Protein AF-A0A1V5LLJ1-F1 (afdb_monomer_lite)

Foldseek 3Di:
DLVPAAEQDDPVDPPDGDAEQSHPVHDDDVSRVVRVVVNVVVNVVVD

Structure (mmCIF, N/CA/C/O backbone):
data_AF-A0A1V5LLJ1-F1
#
_entry.id   AF-A0A1V5LLJ1-F1
#
loop_
_atom_site.group_PDB
_atom_site.id
_atom_site.type_symbol
_atom_site.label_atom_id
_atom_site.label_alt_id
_atom_site.label_comp_id
_atom_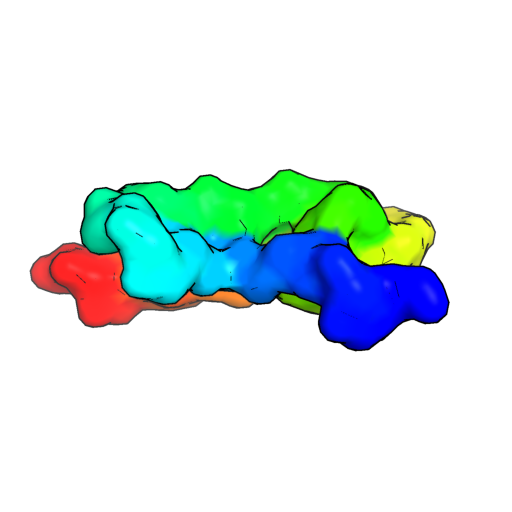site.label_asym_id
_atom_site.label_entity_id
_atom_site.label_seq_id
_atom_site.pdbx_PDB_ins_code
_atom_site.Cartn_x
_atom_site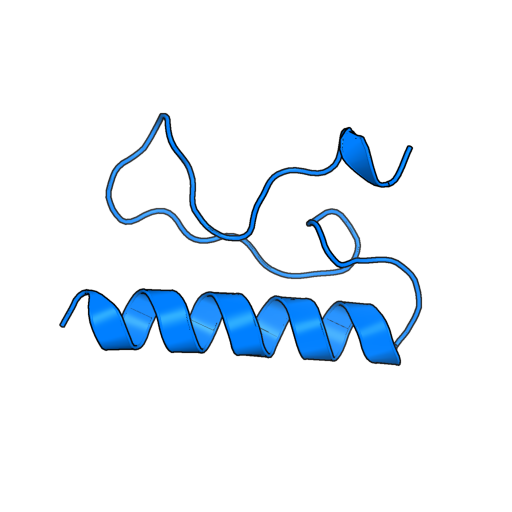.Cartn_y
_atom_site.Cartn_z
_atom_site.occupancy
_atom_site.B_iso_or_equiv
_atom_site.auth_seq_id
_atom_site.auth_comp_id
_atom_site.auth_asym_id
_atom_site.auth_atom_id
_atom_site.pdbx_PDB_model_num
ATOM 1 N N . MET A 1 1 ? -2.242 9.035 -16.502 1.00 64.62 1 MET A N 1
ATOM 2 C CA . MET A 1 1 ? -2.666 7.771 -15.846 1.00 64.62 1 MET A CA 1
ATOM 3 C C . MET A 1 1 ? -2.043 7.593 -14.456 1.00 64.62 1 MET A C 1
ATOM 5 O O . MET A 1 1 ? -2.757 7.176 -13.559 1.00 64.62 1 MET A O 1
ATOM 9 N N . ALA A 1 2 ? -0.776 7.981 -14.232 1.00 69.38 2 ALA A N 1
ATOM 10 C CA . ALA A 1 2 ? -0.098 7.860 -12.930 1.00 69.38 2 ALA A CA 1
ATOM 11 C C . ALA A 1 2 ? -0.778 8.595 -11.751 1.00 69.38 2 ALA A C 1
ATOM 13 O O . ALA A 1 2 ? -0.786 8.064 -10.647 1.00 69.38 2 ALA A O 1
ATOM 14 N N . PHE A 1 3 ? -1.389 9.763 -11.990 1.00 71.81 3 PHE A N 1
ATOM 15 C CA . PHE A 1 3 ? -2.100 10.556 -10.969 1.00 71.81 3 PHE A CA 1
ATOM 16 C C . PHE A 1 3 ? -3.557 10.129 -10.726 1.00 71.81 3 PHE A C 1
ATOM 18 O O . PHE A 1 3 ? -4.221 10.680 -9.858 1.00 71.81 3 PHE A O 1
ATOM 25 N N . ARG A 1 4 ? -4.072 9.164 -11.504 1.00 84.44 4 ARG A N 1
ATOM 26 C CA . ARG A 1 4 ? -5.398 8.559 -11.276 1.00 84.44 4 ARG A CA 1
ATOM 27 C C . ARG A 1 4 ? -5.321 7.222 -10.539 1.00 84.44 4 ARG A C 1
ATOM 29 O O . ARG A 1 4 ? -6.355 6.625 -10.267 1.00 84.44 4 ARG A O 1
ATOM 36 N N . ARG A 1 5 ? -4.111 6.737 -10.249 1.00 91.44 5 ARG A N 1
ATOM 37 C CA . ARG A 1 5 ? -3.922 5.528 -9.451 1.00 91.44 5 ARG A CA 1
ATOM 38 C C . ARG A 1 5 ? -4.295 5.812 -7.992 1.00 91.44 5 ARG A C 1
ATOM 40 O O . ARG A 1 5 ? -3.972 6.899 -7.509 1.00 91.44 5 ARG A O 1
ATOM 47 N N . PRO A 1 6 ? -4.942 4.869 -7.291 1.00 94.12 6 PRO A N 1
ATOM 48 C CA . PRO A 1 6 ? -5.195 4.997 -5.862 1.00 94.12 6 PRO A CA 1
ATOM 49 C C . PRO A 1 6 ? -3.899 5.234 -5.076 1.00 94.12 6 PRO A C 1
ATOM 51 O O . PRO A 1 6 ? -2.855 4.678 -5.418 1.00 94.12 6 PRO A O 1
ATOM 54 N N . ALA A 1 7 ? -3.968 6.056 -4.028 1.00 95.50 7 ALA A N 1
ATOM 55 C CA . ALA A 1 7 ? -2.859 6.247 -3.093 1.00 95.50 7 ALA A CA 1
ATOM 56 C C . ALA A 1 7 ? -2.681 5.015 -2.189 1.00 95.50 7 ALA A C 1
ATOM 58 O O . ALA A 1 7 ? -3.611 4.225 -2.027 1.00 95.50 7 ALA A O 1
ATOM 59 N N . ASN A 1 8 ? -1.517 4.889 -1.545 1.00 96.81 8 ASN A N 1
ATOM 60 C CA . ASN A 1 8 ? -1.223 3.778 -0.636 1.00 96.81 8 ASN A CA 1
ATOM 61 C C . ASN A 1 8 ? -2.118 3.709 0.615 1.00 96.81 8 ASN A C 1
ATOM 63 O O . ASN A 1 8 ? -2.168 2.664 1.255 1.00 96.81 8 ASN A O 1
ATOM 67 N N . ARG A 1 9 ? -2.852 4.779 0.945 1.00 97.00 9 ARG A N 1
ATOM 68 C CA . ARG A 1 9 ? -3.848 4.818 2.025 1.00 97.00 9 ARG A CA 1
ATOM 69 C C . ARG A 1 9 ? -5.201 5.252 1.480 1.00 97.00 9 ARG A C 1
ATOM 71 O O . ARG A 1 9 ? -5.308 6.292 0.822 1.00 97.00 9 ARG A O 1
ATOM 78 N N . SER A 1 10 ? -6.240 4.476 1.778 1.00 95.81 10 SER A N 1
ATOM 79 C CA . SER A 1 10 ? -7.610 4.848 1.440 1.00 95.81 10 SER A CA 1
ATOM 80 C C . SER A 1 10 ? -8.068 6.021 2.301 1.00 95.81 10 SER A C 1
ATOM 82 O O . SER A 1 10 ? -7.952 5.999 3.524 1.00 95.81 10 SER A O 1
ATOM 84 N N . ARG A 1 11 ? -8.632 7.048 1.659 1.00 93.56 11 ARG A N 1
ATOM 85 C CA . ARG A 1 11 ? -9.314 8.146 2.365 1.00 93.56 11 ARG A CA 1
ATOM 86 C C . ARG A 1 11 ? -10.753 7.795 2.746 1.00 93.56 11 ARG A C 1
ATOM 88 O O . ARG A 1 11 ? -11.316 8.448 3.611 1.00 93.56 11 ARG A O 1
ATOM 95 N N . ALA A 1 12 ? -11.345 6.803 2.078 1.00 96.69 12 ALA A N 1
ATOM 96 C CA . ALA A 1 12 ? -12.743 6.420 2.265 1.00 96.69 12 ALA A CA 1
ATOM 97 C C . ALA A 1 12 ? -12.924 5.303 3.302 1.00 96.69 12 ALA A C 1
ATOM 99 O O . ALA A 1 12 ? -13.977 5.211 3.921 1.00 96.69 12 ALA A O 1
ATOM 100 N N . VAL A 1 13 ? -11.911 4.451 3.481 1.00 97.12 13 VAL A N 1
ATOM 101 C CA . VAL A 1 13 ? -11.967 3.293 4.382 1.00 97.12 13 VAL A CA 1
ATOM 102 C C . VAL A 1 13 ? -10.795 3.378 5.362 1.00 97.12 13 VAL A C 1
ATOM 104 O O . VAL A 1 13 ? -9.651 3.181 4.943 1.00 97.12 13 VAL A O 1
ATOM 107 N N . PRO A 1 14 ? -11.044 3.691 6.647 1.00 95.62 14 PRO A N 1
ATOM 108 C CA . PRO A 1 14 ? -10.004 3.711 7.670 1.00 95.62 14 PRO A CA 1
ATOM 109 C C . PRO A 1 14 ? -9.299 2.356 7.790 1.00 95.62 14 PRO A C 1
ATOM 111 O O . PRO A 1 14 ? -9.942 1.312 7.741 1.00 95.62 14 PRO A O 1
ATOM 114 N N . GLY A 1 15 ? -7.972 2.378 7.923 1.00 95.94 15 GLY A N 1
ATOM 115 C CA . GLY A 1 15 ? -7.152 1.16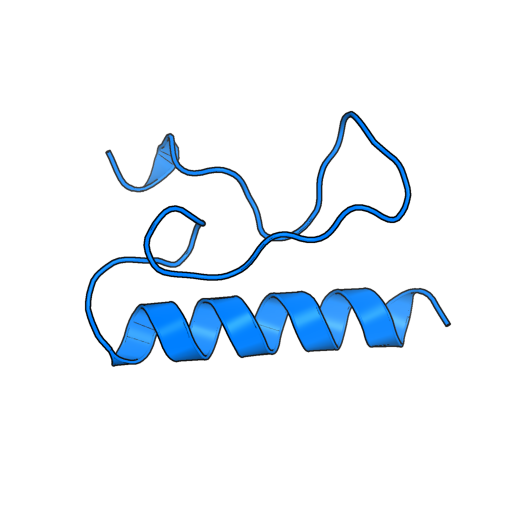7 8.045 1.00 95.94 15 GLY A CA 1
ATOM 116 C C . GLY A 1 15 ? -6.944 0.377 6.747 1.00 95.94 15 GLY A C 1
ATOM 117 O O . GLY A 1 15 ? -6.257 -0.639 6.771 1.00 95.94 15 GLY A O 1
ATOM 118 N N . LEU A 1 16 ? -7.491 0.821 5.606 1.00 97.38 16 LEU A N 1
ATOM 119 C CA . LEU A 1 16 ? -7.248 0.175 4.314 1.00 97.38 16 LEU A CA 1
ATOM 120 C C . LEU A 1 16 ? -6.032 0.785 3.606 1.00 97.38 16 LEU A C 1
ATOM 122 O O . LEU A 1 16 ? -6.044 1.959 3.216 1.00 97.38 16 LEU A O 1
ATOM 126 N N . PHE A 1 17 ? -5.030 -0.056 3.354 1.00 97.50 17 PHE A N 1
ATOM 127 C CA . PHE A 1 17 ? -3.821 0.284 2.609 1.00 97.50 17 PHE A CA 1
ATOM 128 C C . PHE A 1 17 ? -3.743 -0.506 1.304 1.00 97.50 17 PHE A C 1
ATOM 130 O O . PHE A 1 17 ? -4.224 -1.634 1.205 1.00 97.50 17 PHE A O 1
ATOM 137 N N . LEU A 1 18 ? -3.158 0.110 0.282 1.00 96.88 18 LEU A N 1
ATOM 138 C CA . LEU A 1 18 ? -3.060 -0.437 -1.067 1.00 96.88 18 LEU A CA 1
ATOM 139 C C . LEU A 1 18 ? -1.598 -0.421 -1.511 1.00 96.88 18 LEU A C 1
ATOM 141 O O . LEU A 1 18 ? -0.871 0.525 -1.217 1.00 96.88 18 LEU A O 1
ATOM 145 N N . ALA A 1 19 ? -1.168 -1.439 -2.250 1.00 96.69 19 ALA A N 1
ATOM 146 C CA . ALA A 1 19 ? 0.169 -1.498 -2.827 1.00 96.69 19 ALA A CA 1
ATOM 147 C C . ALA A 1 19 ? 0.152 -2.210 -4.182 1.00 96.69 19 ALA A C 1
ATOM 149 O O . ALA A 1 19 ? -0.728 -3.024 -4.467 1.00 96.69 19 ALA A O 1
ATOM 150 N N . GLY A 1 20 ? 1.136 -1.908 -5.028 1.00 94.44 20 GLY A N 1
ATOM 151 C CA . GLY A 1 20 ? 1.366 -2.616 -6.287 1.00 94.44 20 GLY A CA 1
ATOM 152 C C . GLY A 1 20 ? 1.279 -1.727 -7.525 1.00 94.44 20 GLY A C 1
ATOM 153 O O . GLY A 1 20 ? 1.172 -0.508 -7.444 1.00 94.44 20 GLY A O 1
ATOM 154 N N . GLY A 1 21 ? 1.319 -2.339 -8.713 1.00 93.69 21 GLY A N 1
ATOM 155 C CA . GLY A 1 21 ? 1.469 -1.605 -9.982 1.00 93.69 21 GLY A CA 1
ATOM 156 C C . GLY A 1 21 ? 0.280 -0.720 -10.367 1.00 93.69 21 GLY A C 1
ATOM 157 O O . GLY A 1 21 ? 0.434 0.215 -11.159 1.00 93.69 21 GLY A O 1
ATOM 158 N N . ALA A 1 22 ? -0.892 -0.999 -9.796 1.00 92.50 22 ALA A N 1
ATOM 159 C CA . ALA A 1 22 ? -2.099 -0.199 -9.963 1.00 92.50 22 ALA A CA 1
ATOM 160 C C . ALA A 1 22 ? -2.190 0.972 -8.970 1.00 92.50 22 ALA A C 1
ATOM 162 O O . ALA A 1 22 ? -3.014 1.858 -9.182 1.00 92.50 22 ALA A O 1
ATOM 163 N N . CYS A 1 23 ? -1.337 1.013 -7.942 1.00 94.31 23 CYS A N 1
ATOM 164 C CA . CYS A 1 23 ? -1.299 2.068 -6.931 1.00 94.31 23 CYS A CA 1
ATOM 165 C C . CYS A 1 23 ? -0.258 3.134 -7.291 1.00 94.31 23 CYS A C 1
ATOM 167 O O . CYS A 1 23 ? 0.622 2.914 -8.122 1.00 94.31 23 CYS A O 1
ATOM 169 N N . HIS A 1 24 ? -0.389 4.328 -6.726 1.00 92.88 24 HIS A N 1
ATOM 170 C CA . HIS A 1 24 ? 0.622 5.374 -6.823 1.00 92.88 24 HIS A CA 1
ATOM 171 C C . HIS A 1 24 ? 1.589 5.266 -5.635 1.00 92.88 24 HIS A C 1
ATOM 173 O O . HIS A 1 24 ? 1.082 5.207 -4.520 1.00 92.88 24 HIS A O 1
ATOM 179 N N . PRO A 1 25 ? 2.921 5.321 -5.834 1.00 90.50 25 PRO A N 1
ATOM 180 C CA . PRO A 1 25 ? 3.637 5.254 -7.111 1.00 90.50 25 PRO A CA 1
ATOM 181 C C . PRO A 1 25 ? 3.557 3.837 -7.701 1.00 90.50 25 PRO A C 1
ATOM 183 O O . PRO A 1 25 ? 3.532 2.865 -6.965 1.00 90.50 25 PRO A O 1
ATOM 186 N N . GLY A 1 26 ? 3.506 3.693 -9.028 1.00 84.12 26 GLY A N 1
ATOM 187 C CA . GLY A 1 26 ? 3.362 2.371 -9.652 1.00 84.12 26 GLY A CA 1
ATOM 188 C C . GLY A 1 26 ? 3.788 2.333 -11.114 1.00 84.12 26 GLY A C 1
ATOM 189 O O . GLY A 1 26 ? 3.963 3.374 -11.749 1.00 84.12 26 GLY A O 1
ATOM 190 N N . GLY A 1 27 ? 3.905 1.123 -11.660 1.00 86.44 27 GLY A N 1
ATOM 191 C CA . GLY A 1 27 ? 4.409 0.844 -13.008 1.00 86.44 27 GLY A CA 1
ATOM 192 C C . GLY A 1 27 ? 5.893 0.460 -13.009 1.00 86.44 27 GLY A C 1
ATOM 193 O O . GLY A 1 27 ? 6.737 1.232 -12.575 1.00 86.44 27 GLY A O 1
ATOM 194 N N . GLY A 1 28 ? 6.216 -0.734 -13.510 1.00 90.38 28 GLY A N 1
ATOM 195 C CA . GLY A 1 28 ? 7.579 -1.276 -13.472 1.00 90.38 28 GLY A CA 1
ATOM 196 C C . GLY A 1 28 ? 8.018 -1.743 -12.076 1.00 90.38 28 GLY A C 1
ATOM 197 O O . GLY A 1 28 ? 7.448 -1.352 -11.057 1.00 90.38 28 GLY A O 1
ATOM 198 N N . ILE A 1 29 ? 9.042 -2.600 -12.037 1.00 95.00 29 ILE A N 1
ATOM 199 C CA . ILE A 1 29 ? 9.529 -3.245 -10.805 1.00 95.00 29 ILE A CA 1
ATOM 200 C C . ILE A 1 29 ? 9.932 -2.224 -9.722 1.00 95.00 29 ILE A C 1
ATOM 202 O O . ILE A 1 29 ? 9.455 -2.365 -8.596 1.00 95.00 29 ILE A O 1
ATOM 206 N N . PRO A 1 30 ? 10.712 -1.161 -10.015 1.00 95.56 30 PRO A N 1
ATOM 207 C CA . PRO A 1 30 ? 11.144 -0.228 -8.973 1.00 95.56 30 PRO A CA 1
ATOM 208 C C . PRO A 1 30 ? 9.980 0.486 -8.278 1.00 95.56 30 PRO A C 1
ATOM 210 O O . PRO A 1 30 ? 9.966 0.599 -7.054 1.00 95.56 30 PRO A O 1
ATOM 213 N N . LEU A 1 31 ? 8.973 0.932 -9.039 1.00 95.94 31 LEU A N 1
ATOM 214 C CA . LEU A 1 31 ? 7.846 1.672 -8.465 1.00 95.94 31 LEU A CA 1
ATOM 215 C C . LEU A 1 31 ? 6.878 0.756 -7.715 1.00 95.94 31 LEU A C 1
ATOM 217 O O . LEU A 1 31 ? 6.308 1.181 -6.719 1.00 95.94 31 LEU A O 1
ATOM 221 N N . VAL A 1 32 ? 6.720 -0.501 -8.142 1.00 95.75 32 VAL A N 1
ATOM 222 C CA . VAL A 1 32 ? 5.935 -1.498 -7.393 1.00 95.75 32 VAL A CA 1
ATOM 223 C C . VAL A 1 32 ? 6.554 -1.765 -6.022 1.00 95.75 32 VAL A C 1
ATOM 225 O O . VAL A 1 32 ? 5.834 -1.789 -5.026 1.00 95.75 32 VAL A O 1
ATOM 228 N N . LEU A 1 33 ? 7.881 -1.909 -5.955 1.00 97.31 33 LEU A N 1
ATOM 229 C CA . LEU A 1 33 ? 8.589 -2.083 -4.685 1.00 97.31 33 LEU A CA 1
ATOM 230 C C . LEU A 1 33 ? 8.480 -0.834 -3.799 1.00 97.31 33 LEU A C 1
ATOM 232 O O . LEU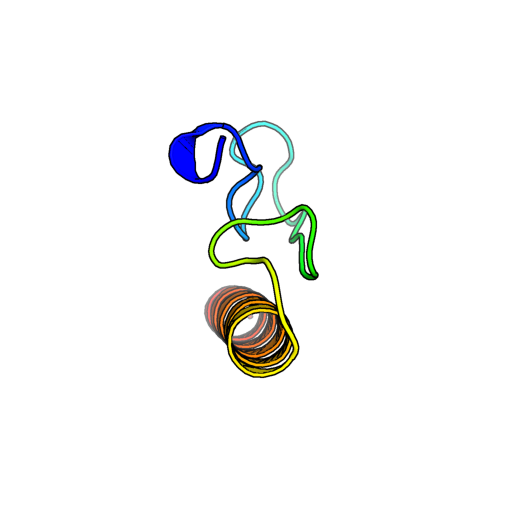 A 1 33 ? 8.256 -0.956 -2.596 1.00 97.31 33 LEU A O 1
ATOM 236 N N . LEU A 1 34 ? 8.585 0.364 -4.386 1.00 97.00 34 LEU A N 1
ATOM 237 C CA . LEU A 1 34 ? 8.391 1.621 -3.661 1.00 97.00 34 LEU A CA 1
ATOM 238 C C . LEU A 1 34 ? 6.965 1.748 -3.104 1.00 97.00 34 LEU A C 1
ATOM 240 O O . LEU A 1 34 ? 6.800 2.108 -1.944 1.00 97.00 34 LEU A O 1
ATOM 244 N N . SER A 1 35 ? 5.951 1.387 -3.897 1.00 96.75 35 SER A N 1
ATOM 245 C CA . SER A 1 35 ? 4.553 1.330 -3.457 1.00 96.75 35 SER A CA 1
ATOM 246 C C . SER A 1 35 ? 4.382 0.441 -2.228 1.00 96.75 35 SER A C 1
ATOM 248 O O . SER A 1 35 ? 3.745 0.849 -1.262 1.00 96.75 35 SER A O 1
ATOM 250 N N . GLY A 1 36 ? 4.962 -0.764 -2.254 1.00 97.31 36 GLY A N 1
ATOM 251 C CA . GLY A 1 36 ? 4.897 -1.703 -1.133 1.00 97.31 36 GLY A CA 1
ATOM 252 C C . GLY A 1 36 ? 5.549 -1.152 0.131 1.00 97.31 36 GLY A C 1
ATOM 253 O O . GLY A 1 36 ? 4.958 -1.235 1.203 1.00 97.31 36 GLY A O 1
ATOM 254 N N . ARG A 1 37 ? 6.724 -0.527 -0.005 1.00 97.88 37 ARG A N 1
ATOM 255 C CA . ARG A 1 37 ? 7.425 0.117 1.114 1.00 97.88 37 ARG A CA 1
ATOM 256 C C . ARG A 1 37 ? 6.579 1.213 1.761 1.00 97.88 37 ARG A C 1
ATOM 258 O O . ARG A 1 37 ? 6.384 1.173 2.966 1.00 97.88 37 ARG A O 1
ATOM 265 N N . MET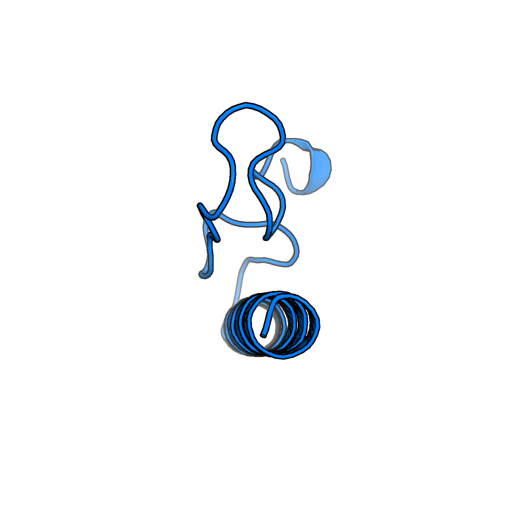 A 1 38 ? 6.024 2.124 0.962 1.00 97.62 38 MET A N 1
ATOM 266 C CA . MET A 1 38 ? 5.186 3.217 1.469 1.00 97.62 38 MET A CA 1
ATOM 267 C C . MET A 1 38 ? 3.939 2.699 2.190 1.00 97.62 38 MET A C 1
ATOM 269 O O . MET A 1 38 ? 3.567 3.222 3.233 1.00 97.62 38 MET A O 1
ATOM 273 N N . ALA A 1 39 ? 3.286 1.659 1.658 1.00 97.44 39 ALA A N 1
ATOM 274 C CA . ALA A 1 39 ? 2.150 1.044 2.341 1.00 97.44 39 ALA A CA 1
ATOM 275 C C . ALA A 1 39 ? 2.552 0.436 3.695 1.00 97.44 39 ALA A C 1
ATOM 277 O O . ALA A 1 39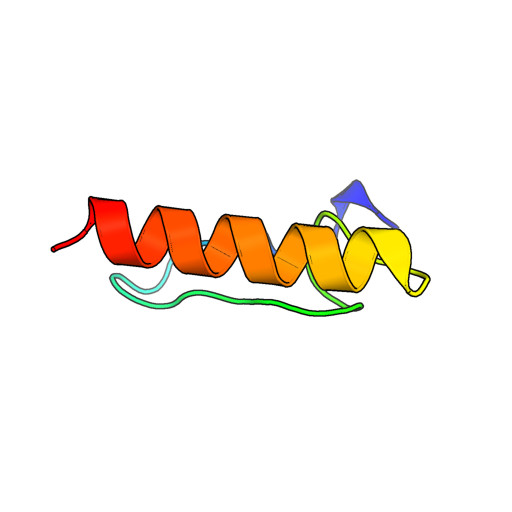 ? 1.819 0.603 4.663 1.00 97.44 39 ALA A O 1
ATOM 278 N N . ALA A 1 40 ? 3.709 -0.228 3.773 1.00 98.00 40 ALA A N 1
ATOM 279 C CA . ALA A 1 40 ? 4.219 -0.795 5.020 1.00 98.00 40 ALA A CA 1
ATOM 280 C C . ALA A 1 40 ? 4.573 0.285 6.058 1.00 98.00 40 ALA A C 1
ATOM 282 O O . ALA A 1 40 ? 4.202 0.147 7.218 1.00 98.00 40 ALA A O 1
ATOM 283 N N . GLU A 1 41 ? 5.227 1.374 5.642 1.00 98.31 41 GLU A N 1
ATOM 284 C CA . GLU A 1 41 ? 5.531 2.527 6.505 1.00 98.31 41 GLU A CA 1
ATOM 285 C C . GLU A 1 41 ? 4.247 3.148 7.074 1.00 98.31 41 GLU A C 1
ATOM 287 O O . GLU A 1 41 ? 4.133 3.345 8.278 1.00 98.31 41 GLU A O 1
ATOM 292 N N . LEU A 1 42 ? 3.230 3.351 6.232 1.00 97.69 42 LEU A N 1
ATOM 293 C CA . LEU A 1 42 ? 1.939 3.898 6.657 1.00 97.69 42 LEU A CA 1
ATOM 294 C C . LEU A 1 42 ? 1.159 2.978 7.612 1.00 97.69 42 LEU A C 1
ATOM 296 O O . LEU A 1 42 ? 0.370 3.477 8.414 1.00 97.69 42 LEU A O 1
ATOM 300 N N . ILE A 1 43 ? 1.333 1.656 7.502 1.00 97.38 43 ILE A N 1
ATOM 301 C CA . ILE A 1 43 ? 0.775 0.689 8.458 1.00 97.38 43 ILE A CA 1
ATOM 302 C C . ILE A 1 43 ? 1.507 0.810 9.796 1.00 97.38 43 ILE A C 1
ATOM 304 O O . ILE A 1 43 ? 0.848 0.898 10.825 1.00 97.38 43 ILE A O 1
ATOM 308 N N . ALA A 1 44 ? 2.840 0.871 9.775 1.00 97.50 44 ALA A N 1
ATOM 309 C CA . ALA A 1 44 ? 3.661 0.980 10.979 1.00 97.50 44 ALA A CA 1
ATOM 310 C C . ALA A 1 44 ? 3.440 2.297 11.744 1.00 97.50 44 ALA A C 1
ATOM 312 O O . ALA A 1 44 ? 3.502 2.304 12.962 1.00 97.50 44 ALA A O 1
ATOM 313 N N . GLU A 1 45 ? 3.148 3.404 11.054 1.00 95.31 45 GLU A N 1
ATOM 314 C CA . GLU A 1 45 ? 2.762 4.680 11.686 1.00 95.31 45 GLU A CA 1
ATOM 315 C C . GLU A 1 45 ? 1.367 4.654 12.338 1.00 95.31 45 GLU A C 1
ATOM 317 O O . GLU A 1 45 ? 1.006 5.582 13.063 1.00 95.31 45 GLU A O 1
ATOM 322 N N . MET A 1 46 ? 0.540 3.658 12.009 1.00 87.19 46 MET A N 1
ATOM 323 C CA . MET A 1 46 ? -0.813 3.514 12.547 1.00 87.19 46 MET A CA 1
ATOM 324 C C . MET A 1 46 ? -0.856 2.654 13.821 1.00 87.19 46 MET A C 1
ATOM 326 O O . MET A 1 46 ? -1.859 2.724 14.534 1.00 87.19 46 MET A O 1
ATOM 330 N N . GLU A 1 47 ? 0.181 1.849 14.074 1.00 70.81 47 GLU A N 1
ATOM 331 C CA . GLU A 1 47 ? 0.387 1.112 15.334 1.00 70.81 47 GLU A CA 1
ATOM 332 C C . GLU A 1 47 ? 0.937 2.029 16.438 1.00 70.81 47 GLU A C 1
ATOM 334 O O . GLU A 1 47 ? 0.472 1.877 17.592 1.00 70.81 47 GLU A O 1
#

Secondary structure (DSSP, 8-state):
-GGGSPBSB-SSSTT-B--STTSBS-SHHHHHHHHHHHHHHHHHTT-

pLDDT: mean 92.62, std 7.97, range [64.62, 98.31]

Radius of gyration: 10.24 Å; chains: 1; bounding box: 24×14×31 Å

Sequence (47 aa):
MAFRRPANRSRAVPGLFLAGGACHPGGGIPLVLLSGRMAAELIAEME